Protein AF-A0A182JG29-F1 (afdb_monomer)

Radius of gyration: 23.09 Å; Cα contacts (8 Å, |Δi|>4): 171; chains: 1; bounding box: 63×42×43 Å

Structure (mmCIF, N/CA/C/O backbone):
data_AF-A0A182JG29-F1
#
_entry.id   AF-A0A182JG29-F1
#
loop_
_atom_site.group_PDB
_atom_site.id
_atom_site.type_symbol
_atom_site.label_atom_id
_atom_site.label_alt_id
_atom_site.label_comp_id
_atom_site.label_asym_id
_atom_site.label_entity_id
_atom_site.label_seq_id
_atom_site.pdbx_PDB_ins_code
_atom_site.Cartn_x
_atom_site.Cartn_y
_atom_site.Cartn_z
_atom_site.occupancy
_atom_site.B_iso_or_equiv
_atom_site.auth_seq_id
_atom_site.auth_comp_id
_atom_site.auth_asym_id
_atom_site.auth_atom_id
_atom_site.pdbx_PDB_model_num
ATOM 1 N N . MET A 1 1 ? -1.182 10.122 4.492 1.00 88.31 1 MET A N 1
ATOM 2 C CA . MET A 1 1 ? -0.949 8.678 4.305 1.00 88.31 1 MET A CA 1
ATOM 3 C C . MET A 1 1 ? -1.949 8.181 3.285 1.00 88.31 1 MET A C 1
ATOM 5 O O . MET A 1 1 ? -3.103 8.592 3.357 1.00 88.31 1 MET A O 1
ATOM 9 N N . VAL A 1 2 ? -1.500 7.353 2.351 1.00 93.69 2 VAL A N 1
ATOM 10 C CA . VAL A 1 2 ? -2.334 6.669 1.359 1.00 93.69 2 VAL A CA 1
ATOM 11 C C . VAL A 1 2 ? -2.010 5.185 1.462 1.00 93.69 2 VAL A C 1
ATOM 13 O O . VAL A 1 2 ? -0.839 4.826 1.527 1.00 93.69 2 VAL A O 1
ATOM 16 N N . LEU A 1 3 ? -3.030 4.340 1.524 1.00 94.12 3 LEU A N 1
ATOM 17 C CA . LEU A 1 3 ? -2.893 2.888 1.565 1.00 94.12 3 LEU A CA 1
ATOM 18 C C . LEU A 1 3 ? -3.950 2.274 0.658 1.00 94.12 3 LEU A C 1
ATOM 20 O O . LEU A 1 3 ? -5.061 2.806 0.578 1.00 94.12 3 LEU A O 1
ATOM 24 N N . GLY A 1 4 ? -3.609 1.180 -0.006 1.00 93.56 4 GLY A N 1
ATOM 25 C CA . GLY A 1 4 ? -4.566 0.439 -0.813 1.00 93.56 4 GLY A CA 1
ATOM 26 C C . GLY A 1 4 ? -3.905 -0.484 -1.820 1.00 93.56 4 GLY A C 1
ATOM 27 O O . GLY A 1 4 ? -2.680 -0.582 -1.881 1.00 93.56 4 GLY A O 1
ATOM 28 N N . ASP A 1 5 ? -4.759 -1.109 -2.619 1.00 93.62 5 ASP A N 1
ATOM 29 C CA . ASP A 1 5 ? -4.391 -1.956 -3.743 1.00 93.62 5 ASP A CA 1
ATOM 30 C C . ASP A 1 5 ? -4.215 -1.102 -5.008 1.00 93.62 5 ASP A C 1
ATOM 32 O O . ASP A 1 5 ? -5.156 -0.463 -5.491 1.00 93.62 5 ASP A O 1
ATOM 36 N N . PHE A 1 6 ? -2.992 -1.072 -5.534 1.00 91.44 6 PHE A N 1
ATOM 37 C CA . PHE A 1 6 ? -2.640 -0.304 -6.729 1.00 91.44 6 PHE A CA 1
ATOM 38 C C . PHE A 1 6 ? -2.609 -1.159 -7.997 1.00 91.44 6 PHE A C 1
ATOM 40 O O . PHE A 1 6 ? -2.556 -0.597 -9.091 1.00 91.44 6 PHE A O 1
ATOM 47 N N . ASN A 1 7 ? -2.645 -2.492 -7.883 1.00 90.62 7 ASN A N 1
ATOM 48 C CA . ASN A 1 7 ? -2.604 -3.418 -9.019 1.00 90.62 7 ASN A CA 1
ATOM 49 C C . ASN A 1 7 ? -1.499 -3.117 -10.057 1.00 90.62 7 ASN A C 1
ATOM 51 O O . ASN A 1 7 ? -1.699 -3.251 -11.266 1.00 90.62 7 ASN A O 1
ATOM 55 N N . THR A 1 8 ? -0.301 -2.738 -9.598 1.00 89.44 8 THR A N 1
ATOM 56 C CA . THR A 1 8 ? 0.871 -2.472 -10.454 1.00 89.44 8 THR A CA 1
ATOM 57 C C . THR A 1 8 ? 1.937 -3.572 -10.322 1.00 89.44 8 THR A C 1
ATOM 59 O O . THR A 1 8 ? 3.013 -3.311 -9.790 1.00 89.44 8 THR A O 1
ATOM 62 N N . PRO A 1 9 ? 1.707 -4.803 -10.823 1.00 87.25 9 PRO A N 1
ATOM 63 C CA . PRO A 1 9 ? 2.597 -5.951 -10.592 1.00 87.25 9 PRO A CA 1
ATOM 64 C C . PRO A 1 9 ? 3.991 -5.820 -11.222 1.00 87.25 9 PRO A C 1
ATOM 66 O O . PRO A 1 9 ? 4.899 -6.547 -10.835 1.00 87.25 9 PRO A O 1
ATOM 69 N N . ALA A 1 10 ? 4.154 -4.947 -12.219 1.00 87.50 10 ALA A N 1
ATOM 70 C CA . ALA A 1 10 ? 5.446 -4.684 -12.856 1.00 87.50 10 ALA A CA 1
ATOM 71 C C . ALA A 1 10 ? 6.313 -3.699 -12.055 1.00 87.50 10 ALA A C 1
ATOM 73 O O . ALA A 1 10 ? 7.524 -3.641 -12.262 1.00 87.50 10 ALA A O 1
ATOM 74 N N . LEU A 1 11 ? 5.694 -2.924 -11.158 1.00 90.12 11 LEU A N 1
ATOM 75 C CA . LEU A 1 11 ? 6.385 -1.950 -10.331 1.00 90.12 11 LEU A CA 1
ATOM 76 C C . LEU A 1 11 ? 7.052 -2.675 -9.163 1.00 90.12 11 LEU A C 1
ATOM 78 O O . LEU A 1 11 ? 6.387 -3.322 -8.357 1.00 90.12 11 LEU A O 1
ATOM 82 N N . THR A 1 12 ? 8.371 -2.561 -9.080 1.00 91.38 12 THR A N 1
ATOM 83 C CA . THR A 1 12 ? 9.169 -3.166 -8.016 1.00 91.38 12 THR A CA 1
ATOM 84 C C . THR A 1 12 ? 9.799 -2.076 -7.171 1.00 91.38 12 THR A C 1
ATOM 86 O O . THR A 1 12 ? 10.144 -1.000 -7.663 1.00 91.38 12 THR A O 1
ATOM 89 N N . TRP A 1 13 ? 9.938 -2.355 -5.881 1.00 92.81 13 TRP A N 1
ATOM 90 C CA . TRP A 1 13 ? 10.382 -1.397 -4.880 1.00 92.81 13 TRP A CA 1
ATOM 91 C C . TRP A 1 13 ? 11.647 -1.919 -4.208 1.00 92.81 13 TRP A C 1
ATOM 93 O O . TRP A 1 13 ? 11.733 -3.089 -3.846 1.00 92.81 13 TRP A O 1
ATOM 103 N N . LEU A 1 14 ? 12.649 -1.057 -4.071 1.00 93.38 14 LEU A N 1
ATOM 104 C CA . LEU A 1 14 ? 13.943 -1.378 -3.478 1.00 93.38 14 LEU A CA 1
ATOM 105 C C . LEU A 1 14 ? 14.159 -0.545 -2.217 1.00 93.38 14 LEU A C 1
ATOM 107 O O . LEU A 1 14 ? 13.788 0.630 -2.207 1.00 93.38 14 LEU A O 1
ATOM 111 N N . PRO A 1 15 ? 14.799 -1.093 -1.173 1.00 93.69 15 PRO A N 1
ATOM 112 C CA . PRO A 1 15 ? 15.154 -0.314 0.004 1.00 93.69 15 PRO A CA 1
ATOM 113 C C . PRO A 1 15 ? 15.999 0.911 -0.365 1.00 93.69 15 PRO A C 1
ATOM 115 O O . PRO A 1 15 ? 17.002 0.805 -1.076 1.00 93.69 15 PRO A O 1
ATOM 118 N N . ALA A 1 16 ? 15.612 2.081 0.140 1.00 91.75 16 ALA A N 1
ATOM 119 C CA . ALA A 1 16 ? 16.438 3.279 0.058 1.00 91.75 16 ALA A CA 1
ATOM 120 C C . ALA A 1 16 ? 17.717 3.119 0.910 1.00 91.75 16 ALA A C 1
ATOM 122 O O . ALA A 1 16 ? 17.744 2.288 1.820 1.00 91.75 16 ALA A O 1
ATOM 123 N N . PRO A 1 17 ? 18.756 3.959 0.724 1.00 89.88 17 PRO A N 1
ATOM 124 C CA . PRO A 1 17 ? 19.988 3.890 1.523 1.00 89.88 17 PRO A CA 1
ATOM 125 C C . PRO A 1 17 ? 19.776 4.002 3.041 1.00 89.88 17 PRO A C 1
ATOM 127 O O . PRO A 1 17 ? 20.572 3.491 3.820 1.00 89.88 17 PRO A O 1
ATOM 130 N N . SER A 1 18 ? 18.700 4.666 3.472 1.00 85.56 18 SER A N 1
ATOM 131 C CA . SER A 1 18 ? 18.324 4.778 4.885 1.00 85.56 18 SER A CA 1
ATOM 132 C C . SER A 1 18 ? 17.587 3.549 5.431 1.00 85.56 18 SER A C 1
ATOM 134 O O . SER A 1 18 ? 17.354 3.489 6.636 1.00 85.56 18 SER A O 1
ATOM 136 N N . ALA A 1 19 ? 17.165 2.624 4.562 1.00 85.12 19 ALA A N 1
ATOM 137 C CA . ALA A 1 19 ? 16.307 1.470 4.841 1.00 85.12 19 ALA A CA 1
ATOM 138 C C . ALA A 1 19 ? 14.952 1.791 5.513 1.00 85.12 19 ALA A C 1
ATOM 140 O O . ALA A 1 19 ? 14.263 0.885 5.972 1.00 85.12 19 ALA A O 1
ATOM 141 N N . LYS A 1 20 ? 14.548 3.069 5.569 1.00 89.06 20 LYS A N 1
ATOM 142 C CA . LYS A 1 20 ? 13.278 3.499 6.188 1.00 89.06 20 LYS A CA 1
ATOM 143 C C . LYS A 1 20 ? 12.096 3.529 5.221 1.00 89.06 20 LYS A C 1
ATOM 145 O O . LYS A 1 20 ? 10.956 3.568 5.659 1.00 89.06 20 LYS A O 1
ATOM 150 N N . TYR A 1 21 ? 12.372 3.581 3.926 1.00 93.06 21 TYR A N 1
ATOM 151 C CA . TYR A 1 21 ? 11.380 3.642 2.860 1.00 93.06 21 TYR A CA 1
ATOM 152 C C . TYR A 1 21 ? 11.938 2.940 1.621 1.00 93.06 21 TYR A C 1
ATOM 154 O O . TYR A 1 21 ? 13.129 2.606 1.574 1.00 93.06 21 TYR A O 1
ATOM 162 N N . LEU A 1 22 ? 11.086 2.730 0.625 1.00 94.06 22 LEU A N 1
ATOM 163 C CA . LEU A 1 22 ? 11.442 2.112 -0.637 1.00 94.06 22 LEU A CA 1
ATOM 164 C C . LEU A 1 22 ? 11.339 3.098 -1.801 1.00 94.06 22 LEU A C 1
ATOM 166 O O . LEU A 1 22 ? 10.535 4.031 -1.804 1.00 94.06 22 LEU A O 1
ATOM 170 N N . ILE A 1 23 ? 12.193 2.872 -2.793 1.00 93.12 23 ILE A N 1
ATOM 171 C CA . ILE A 1 23 ? 12.267 3.614 -4.049 1.00 93.12 23 ILE A CA 1
ATOM 172 C C . ILE A 1 23 ? 11.919 2.683 -5.213 1.00 93.12 23 ILE A C 1
ATOM 174 O O . ILE A 1 23 ? 12.226 1.491 -5.145 1.00 93.12 23 ILE A O 1
ATOM 178 N N . PRO A 1 24 ? 11.301 3.186 -6.291 1.00 92.12 24 PRO A N 1
ATOM 179 C CA . PRO A 1 24 ? 11.005 2.356 -7.449 1.00 92.12 24 PRO A CA 1
ATOM 180 C C . PRO A 1 24 ? 12.309 1.841 -8.075 1.00 92.12 24 PRO A C 1
ATOM 182 O O . PRO A 1 24 ? 13.267 2.595 -8.277 1.00 92.12 24 PRO A O 1
ATOM 185 N N . ALA A 1 25 ? 12.363 0.549 -8.395 1.00 89.75 25 ALA A N 1
ATOM 186 C CA . ALA A 1 25 ? 13.516 -0.035 -9.063 1.00 89.75 25 ALA A CA 1
ATOM 187 C C . ALA A 1 25 ? 13.653 0.554 -10.470 1.00 89.75 25 ALA A C 1
ATOM 189 O O . ALA A 1 25 ? 12.661 0.750 -11.184 1.00 89.75 25 ALA A O 1
ATOM 190 N N . ARG A 1 26 ? 14.894 0.795 -10.903 1.00 80.00 26 ARG A N 1
ATOM 191 C CA . ARG A 1 26 ? 15.168 1.317 -12.248 1.00 80.00 26 ARG A CA 1
ATOM 192 C C . ARG A 1 26 ? 14.569 0.387 -13.306 1.00 80.00 26 ARG A C 1
ATOM 194 O O . ARG A 1 26 ? 14.848 -0.805 -13.309 1.00 80.00 26 ARG A O 1
ATOM 201 N N . GLY A 1 27 ? 13.758 0.947 -14.203 1.00 74.56 27 GLY A N 1
ATOM 202 C CA . GLY A 1 27 ? 13.121 0.209 -15.299 1.00 74.56 27 GLY A CA 1
ATOM 203 C C . GLY A 1 27 ? 11.841 -0.553 -14.934 1.00 74.56 27 GLY A C 1
ATOM 204 O O . GLY A 1 27 ? 11.187 -1.071 -15.833 1.00 74.56 27 GLY A O 1
ATOM 205 N N . SER A 1 28 ? 11.428 -0.581 -13.661 1.00 76.19 28 SER A N 1
ATOM 206 C CA . SER A 1 28 ? 10.173 -1.239 -13.246 1.00 76.19 28 SER A CA 1
ATOM 207 C C . SER A 1 28 ? 8.910 -0.473 -13.673 1.00 76.19 28 SER A C 1
ATOM 209 O O . SER A 1 28 ? 7.837 -1.042 -13.849 1.00 76.19 28 SER A O 1
ATOM 211 N N . ALA A 1 29 ? 9.049 0.824 -13.944 1.00 67.31 29 ALA A N 1
ATOM 212 C CA . ALA A 1 29 ? 7.979 1.699 -14.410 1.00 67.31 29 ALA A CA 1
ATOM 213 C C . ALA A 1 29 ? 7.804 1.697 -15.940 1.00 67.31 29 ALA A C 1
ATOM 215 O O . ALA A 1 29 ? 7.442 2.714 -16.521 1.00 67.31 29 ALA A O 1
ATOM 216 N N . SER A 1 30 ? 8.084 0.579 -16.618 1.00 63.12 30 SER A N 1
ATOM 217 C CA . SER A 1 30 ? 8.059 0.525 -18.090 1.00 63.12 30 SER A CA 1
ATOM 218 C C . SER A 1 30 ? 6.662 0.747 -18.701 1.00 63.12 30 SER A C 1
ATOM 220 O O . SER A 1 30 ? 6.558 0.942 -19.911 1.00 63.12 30 SER A O 1
ATOM 222 N N . ALA A 1 31 ? 5.596 0.708 -17.895 1.00 67.69 31 ALA A N 1
ATOM 223 C CA . ALA A 1 31 ? 4.236 1.047 -18.301 1.00 67.69 31 ALA A CA 1
ATOM 224 C C . ALA A 1 31 ? 3.910 2.516 -17.973 1.00 67.69 31 ALA A C 1
ATOM 226 O O . ALA A 1 31 ? 4.226 2.999 -16.885 1.00 67.69 31 ALA A O 1
ATOM 227 N N . SER A 1 32 ? 3.206 3.199 -18.881 1.00 67.69 32 SER A N 1
ATOM 228 C CA . SER A 1 32 ? 2.846 4.623 -18.756 1.00 67.69 32 SER A CA 1
ATOM 229 C C . SER A 1 32 ? 2.017 4.960 -17.510 1.00 67.69 32 SER A C 1
ATOM 231 O O . SER A 1 32 ? 2.090 6.074 -17.000 1.00 67.69 32 SER A O 1
ATOM 233 N N . SER A 1 33 ? 1.235 4.012 -16.990 1.00 76.31 33 SER A N 1
ATOM 234 C CA . SER A 1 33 ? 0.470 4.198 -15.752 1.00 76.31 33 SER A CA 1
ATOM 235 C C . SER A 1 33 ? 1.361 4.205 -14.508 1.00 76.31 33 SER A C 1
ATOM 237 O O . SER A 1 33 ? 1.136 5.002 -13.600 1.00 76.31 33 SER A O 1
ATOM 239 N N . SER A 1 34 ? 2.393 3.356 -14.470 1.00 84.00 34 SER A N 1
ATOM 240 C CA . SER A 1 34 ? 3.330 3.283 -13.345 1.00 84.00 34 SER A CA 1
ATOM 241 C C . SER A 1 34 ? 4.217 4.522 -13.272 1.00 84.00 34 SER A C 1
ATOM 243 O O . SER A 1 34 ? 4.505 4.987 -12.174 1.00 84.00 34 SER A O 1
ATOM 245 N N . SER A 1 35 ? 4.619 5.086 -14.418 1.00 85.69 35 SER A N 1
ATOM 246 C CA . SER A 1 35 ? 5.406 6.325 -14.439 1.00 85.69 35 SER A CA 1
ATOM 247 C C . SER A 1 35 ? 4.604 7.513 -13.909 1.00 85.69 35 SER A C 1
ATOM 249 O O . SER A 1 35 ? 5.077 8.202 -13.016 1.00 85.69 35 SER A O 1
ATOM 251 N N . LEU A 1 36 ? 3.353 7.689 -14.355 1.00 89.44 36 LEU A N 1
ATOM 252 C CA . LEU A 1 36 ? 2.486 8.765 -13.853 1.00 89.44 36 LEU A CA 1
ATOM 253 C C . LEU A 1 36 ? 2.198 8.636 -12.352 1.00 89.44 36 LEU A C 1
ATOM 255 O O . LEU A 1 36 ? 2.117 9.644 -11.650 1.00 89.44 36 LEU A O 1
ATOM 259 N N . LEU A 1 37 ? 2.048 7.404 -11.856 1.00 90.50 37 LEU A N 1
ATOM 260 C CA . LEU A 1 37 ? 1.911 7.152 -10.426 1.00 90.50 37 LEU A CA 1
ATOM 261 C C . LEU A 1 37 ? 3.168 7.603 -9.673 1.00 90.50 37 LEU A C 1
ATOM 263 O O . LEU A 1 37 ? 3.046 8.349 -8.707 1.00 90.50 37 LEU A O 1
ATOM 267 N N . ILE A 1 38 ? 4.358 7.183 -10.113 1.00 91.69 38 ILE A N 1
ATOM 268 C CA . ILE A 1 38 ? 5.631 7.558 -9.475 1.00 91.69 38 ILE A CA 1
ATOM 269 C C . ILE A 1 38 ? 5.822 9.073 -9.493 1.00 91.69 38 ILE A C 1
ATOM 271 O O . ILE A 1 38 ? 6.106 9.645 -8.443 1.00 91.69 38 ILE A O 1
ATOM 275 N N . ASP A 1 39 ? 5.590 9.717 -10.636 1.00 91.44 39 ASP A N 1
ATOM 276 C CA . ASP A 1 39 ? 5.707 11.170 -10.776 1.00 91.44 39 ASP A CA 1
ATOM 277 C C . ASP A 1 39 ? 4.758 11.885 -9.807 1.00 91.44 39 ASP A C 1
ATOM 279 O O . ASP A 1 39 ? 5.140 12.833 -9.121 1.00 91.44 39 ASP A O 1
ATOM 283 N N . GLY A 1 40 ? 3.517 11.399 -9.695 1.00 92.75 40 GLY A N 1
ATOM 284 C CA . GLY A 1 40 ? 2.538 11.924 -8.748 1.00 92.75 40 GLY A CA 1
ATOM 285 C C . GLY A 1 40 ? 2.963 11.736 -7.291 1.00 92.75 40 GLY A C 1
ATOM 286 O O . GLY A 1 40 ? 2.790 12.644 -6.477 1.00 92.75 40 GLY A O 1
ATOM 287 N N . LEU A 1 41 ? 3.532 10.583 -6.942 1.00 92.44 41 LEU A N 1
ATOM 288 C CA . LEU A 1 41 ? 4.023 10.307 -5.592 1.00 92.44 41 LEU A CA 1
ATOM 289 C C . LEU A 1 41 ? 5.212 11.204 -5.237 1.00 92.44 41 LEU A C 1
ATOM 291 O O . LEU A 1 41 ? 5.210 11.818 -4.169 1.00 92.44 41 LEU A O 1
ATOM 295 N N . GLU A 1 42 ? 6.178 11.333 -6.145 1.00 91.94 42 GLU A N 1
ATOM 296 C CA . GLU A 1 42 ? 7.356 12.183 -5.970 1.00 91.94 42 GLU A CA 1
ATOM 297 C C . GLU A 1 42 ? 6.956 13.657 -5.850 1.00 91.94 42 GLU A C 1
ATOM 299 O O . GLU A 1 42 ? 7.367 14.333 -4.905 1.00 91.94 42 GLU A O 1
ATOM 304 N N . PHE A 1 43 ? 6.064 14.128 -6.727 1.00 95.00 43 PHE A N 1
ATOM 305 C CA . PHE A 1 43 ? 5.526 15.488 -6.684 1.00 95.00 43 PHE A CA 1
ATOM 306 C C . PHE A 1 43 ? 4.851 15.814 -5.343 1.00 95.00 43 PHE A C 1
ATOM 308 O O . PHE A 1 43 ? 4.963 16.931 -4.841 1.00 95.00 43 PHE A O 1
ATOM 315 N N . ASN A 1 44 ? 4.176 14.835 -4.734 1.00 94.75 44 ASN A N 1
ATOM 316 C CA . ASN A 1 44 ? 3.518 14.995 -3.435 1.00 94.75 44 ASN A CA 1
ATOM 317 C C . ASN A 1 44 ? 4.428 14.673 -2.234 1.00 94.75 44 ASN A C 1
ATOM 319 O O . ASN A 1 44 ? 3.963 14.703 -1.090 1.00 94.75 44 ASN A O 1
ATOM 323 N N . GLY A 1 45 ? 5.707 14.352 -2.458 1.00 93.94 45 GLY A N 1
ATOM 324 C CA . GLY A 1 45 ? 6.644 13.981 -1.396 1.00 93.94 45 GLY A CA 1
ATOM 325 C C . GLY A 1 45 ? 6.218 12.724 -0.630 1.00 93.94 45 GLY A C 1
ATOM 326 O O . GLY A 1 45 ? 6.420 12.641 0.586 1.00 93.94 45 GLY A O 1
ATOM 327 N N . LEU A 1 46 ? 5.577 11.778 -1.320 1.00 95.19 46 LEU A N 1
ATOM 328 C CA . LEU A 1 46 ? 5.112 10.514 -0.764 1.00 95.19 46 LEU A CA 1
ATOM 329 C C . LEU A 1 46 ? 6.171 9.421 -0.937 1.00 95.19 46 LEU A C 1
ATOM 331 O O . LEU A 1 46 ? 6.687 9.180 -2.023 1.00 95.19 46 LEU A O 1
ATOM 335 N N . LEU A 1 47 ? 6.462 8.739 0.162 1.00 95.00 47 LEU A N 1
ATOM 336 C CA . LEU A 1 47 ? 7.455 7.686 0.298 1.00 95.00 47 LEU A CA 1
ATOM 337 C C . LEU A 1 47 ? 6.741 6.360 0.525 1.00 95.00 47 LEU A C 1
ATOM 339 O O . LEU A 1 47 ? 5.864 6.266 1.386 1.00 95.00 47 LEU A O 1
ATOM 343 N N . GLN A 1 48 ? 7.123 5.340 -0.235 1.00 94.81 48 GLN A N 1
ATOM 344 C CA . GLN A 1 48 ? 6.599 3.991 -0.075 1.00 94.81 48 GLN A CA 1
ATOM 345 C C . GLN A 1 48 ? 7.263 3.337 1.149 1.00 94.81 48 GLN A C 1
ATOM 347 O O . GLN A 1 48 ? 8.479 3.428 1.301 1.00 94.81 48 GLN A O 1
ATOM 352 N N . ILE A 1 49 ? 6.490 2.709 2.038 1.00 95.12 49 ILE A N 1
ATOM 353 C CA . ILE A 1 49 ? 7.017 2.080 3.268 1.00 95.12 49 ILE A CA 1
ATOM 354 C C . ILE A 1 49 ? 6.631 0.610 3.456 1.00 95.12 49 ILE A C 1
ATOM 356 O O . ILE A 1 49 ? 7.066 -0.013 4.425 1.00 95.12 49 ILE A O 1
ATOM 360 N N . SER A 1 50 ? 5.802 0.046 2.576 1.00 94.19 50 SER A N 1
ATOM 361 C CA . SER A 1 50 ? 5.458 -1.374 2.653 1.00 94.19 50 SER A CA 1
ATOM 362 C C . SER A 1 50 ? 6.553 -2.194 1.992 1.00 94.19 50 SER A C 1
ATOM 364 O O . SER A 1 50 ? 6.814 -2.023 0.811 1.00 94.19 50 SER A O 1
ATOM 366 N N . GLY A 1 51 ? 7.199 -3.095 2.727 1.00 92.50 51 GLY A N 1
ATOM 367 C CA . GLY A 1 51 ? 8.137 -4.075 2.162 1.00 92.50 51 GLY A CA 1
ATOM 368 C C . GLY A 1 51 ? 7.508 -5.449 1.922 1.00 92.50 51 GLY A C 1
ATOM 369 O O . GLY A 1 51 ? 8.213 -6.382 1.559 1.00 92.50 51 GLY A O 1
ATOM 370 N N . VAL A 1 52 ? 6.206 -5.598 2.182 1.00 93.94 52 VAL A N 1
ATOM 371 C CA . VAL A 1 52 ? 5.529 -6.897 2.157 1.00 93.94 52 VAL A CA 1
ATOM 372 C C . VAL A 1 52 ? 5.218 -7.280 0.716 1.00 93.94 52 VAL A C 1
ATOM 374 O O . VAL A 1 52 ? 4.635 -6.484 -0.024 1.00 93.94 52 VAL A O 1
ATOM 377 N N . THR A 1 53 ? 5.624 -8.484 0.323 1.00 94.69 53 THR A N 1
ATOM 378 C CA . THR A 1 53 ? 5.302 -9.085 -0.971 1.00 94.69 53 THR A CA 1
ATOM 379 C C . THR A 1 53 ? 4.297 -10.217 -0.792 1.00 94.69 53 THR A C 1
ATOM 381 O O . THR A 1 53 ? 4.172 -10.807 0.281 1.00 94.69 53 THR A O 1
ATOM 384 N N . ASN A 1 54 ? 3.539 -10.490 -1.848 1.00 93.31 54 ASN A N 1
ATOM 385 C CA . ASN A 1 54 ? 2.628 -11.623 -1.904 1.00 93.31 54 ASN A CA 1
ATOM 386 C C . ASN A 1 54 ? 3.368 -12.925 -2.258 1.00 93.31 54 ASN A C 1
ATOM 388 O O . ASN A 1 54 ? 4.584 -12.932 -2.458 1.00 93.31 54 ASN A O 1
ATOM 392 N N . LEU A 1 55 ? 2.634 -14.034 -2.396 1.00 93.69 55 LEU A N 1
ATO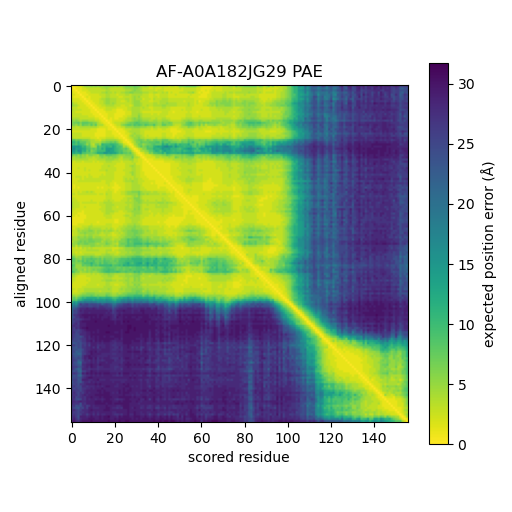M 393 C CA . LEU A 1 55 ? 3.221 -15.350 -2.695 1.00 93.69 55 LEU A CA 1
ATOM 394 C C . LEU A 1 55 ? 3.962 -15.431 -4.040 1.00 93.69 55 LEU A C 1
ATOM 396 O O . LEU A 1 55 ? 4.693 -16.389 -4.282 1.00 93.69 55 LEU A O 1
ATOM 400 N N . TYR A 1 56 ? 3.788 -14.438 -4.912 1.00 93.50 56 TYR A N 1
ATOM 401 C CA . TYR A 1 56 ? 4.448 -14.344 -6.214 1.00 93.50 56 TYR A CA 1
ATOM 402 C C . TYR A 1 56 ? 5.610 -13.345 -6.222 1.00 93.50 56 TYR A C 1
ATOM 404 O O . TYR A 1 56 ? 6.048 -12.948 -7.303 1.00 93.50 56 TYR A O 1
ATOM 412 N N . ASP A 1 57 ? 6.071 -12.918 -5.044 1.00 91.62 57 ASP A N 1
ATOM 413 C CA . ASP A 1 57 ? 7.116 -11.905 -4.859 1.00 91.62 57 ASP A CA 1
ATOM 414 C C . ASP A 1 57 ? 6.771 -10.556 -5.517 1.00 91.62 57 ASP A C 1
ATOM 416 O O . ASP A 1 57 ? 7.617 -9.832 -6.044 1.00 91.62 57 ASP A O 1
ATOM 420 N N . ARG A 1 58 ? 5.474 -10.221 -5.528 1.00 91.69 58 ARG A N 1
ATOM 421 C CA . ARG A 1 58 ? 4.952 -8.957 -6.061 1.00 91.69 58 ARG A CA 1
ATOM 422 C C . ARG A 1 58 ? 4.379 -8.105 -4.952 1.00 91.69 58 ARG A C 1
ATOM 424 O O . ARG A 1 58 ? 3.881 -8.616 -3.953 1.00 91.69 58 ARG A O 1
ATOM 431 N N . GLN A 1 59 ? 4.382 -6.800 -5.183 1.00 93.00 59 GLN A N 1
ATOM 432 C CA . GLN A 1 59 ? 3.813 -5.837 -4.260 1.00 93.00 59 GLN A CA 1
ATOM 433 C C . GLN A 1 59 ? 2.677 -5.060 -4.926 1.00 93.00 59 GLN A C 1
ATOM 435 O O . GLN A 1 59 ? 2.909 -4.206 -5.780 1.00 93.00 59 GLN A O 1
ATOM 440 N N . LEU A 1 60 ? 1.446 -5.404 -4.548 1.00 93.25 60 LEU A N 1
ATOM 441 C CA . LEU A 1 60 ? 0.219 -4.797 -5.076 1.00 93.25 60 LEU A CA 1
ATOM 442 C C . LEU A 1 60 ? -0.378 -3.809 -4.074 1.00 93.25 60 LEU A C 1
ATOM 444 O O . LEU A 1 60 ? -0.787 -2.710 -4.451 1.00 93.25 60 LEU A O 1
ATOM 448 N N . ASP A 1 61 ? -0.330 -4.178 -2.796 1.00 94.06 61 ASP A N 1
ATOM 449 C CA . ASP A 1 61 ? -0.731 -3.332 -1.684 1.00 94.06 61 ASP A CA 1
ATOM 450 C C . ASP A 1 61 ? 0.417 -2.403 -1.282 1.00 94.06 61 ASP A C 1
ATOM 452 O O . ASP A 1 61 ? 1.462 -2.827 -0.772 1.00 94.06 61 ASP A O 1
ATOM 456 N N . LEU A 1 62 ? 0.226 -1.109 -1.529 1.00 94.69 62 LEU A N 1
ATOM 457 C CA . LEU A 1 62 ? 1.233 -0.085 -1.272 1.00 94.69 62 LEU A CA 1
ATOM 458 C C . LEU A 1 62 ? 0.779 0.835 -0.149 1.00 94.69 62 LEU A C 1
ATOM 460 O O . LEU A 1 62 ? -0.393 1.193 -0.024 1.00 94.69 62 LEU A O 1
ATOM 464 N N . VAL A 1 63 ? 1.752 1.251 0.657 1.00 95.75 63 VAL A N 1
ATOM 465 C CA . VAL A 1 63 ? 1.552 2.203 1.746 1.00 95.75 63 VAL A CA 1
ATOM 466 C C . VAL A 1 63 ? 2.495 3.372 1.525 1.00 95.75 63 VAL A C 1
ATOM 468 O O . VAL A 1 63 ? 3.712 3.192 1.487 1.00 95.75 63 VAL A O 1
ATOM 471 N N . PHE A 1 64 ? 1.921 4.564 1.387 1.00 95.19 64 PHE A N 1
ATOM 472 C CA . PHE A 1 64 ? 2.617 5.809 1.096 1.00 95.19 64 PHE A CA 1
ATOM 473 C C . PHE A 1 64 ? 2.428 6.844 2.199 1.00 95.19 64 PHE A C 1
ATOM 475 O O . PHE A 1 64 ? 1.310 7.132 2.649 1.00 95.19 64 PHE A O 1
ATOM 482 N N . VAL A 1 65 ? 3.527 7.463 2.612 1.00 94.69 65 VAL A N 1
ATOM 483 C CA . VAL A 1 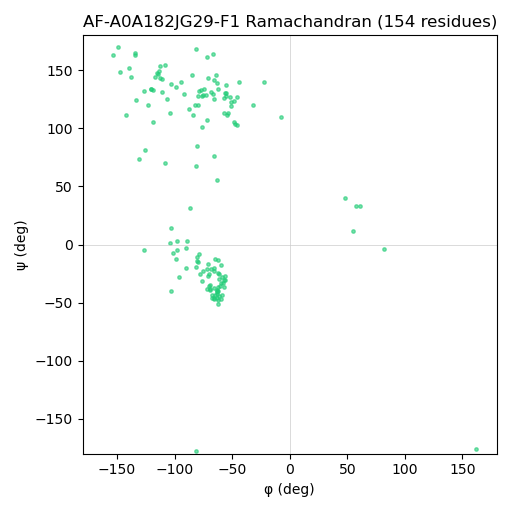65 ? 3.563 8.430 3.714 1.00 94.69 65 VAL A CA 1
ATOM 484 C C . VAL A 1 65 ? 4.476 9.590 3.360 1.00 94.69 65 VAL A C 1
ATOM 486 O O . VAL A 1 65 ? 5.410 9.429 2.591 1.00 94.69 65 VAL A O 1
ATOM 489 N N . ASN A 1 66 ? 4.224 10.774 3.908 1.00 93.44 66 ASN A N 1
ATOM 490 C CA . ASN A 1 66 ? 5.175 11.872 3.756 1.00 93.44 66 ASN A CA 1
ATOM 491 C C . ASN A 1 66 ? 6.320 11.738 4.775 1.00 93.44 66 ASN A C 1
ATOM 493 O O . ASN A 1 66 ? 6.244 10.959 5.728 1.00 93.44 66 ASN A O 1
ATOM 497 N N . SER A 1 67 ? 7.375 12.531 4.594 1.00 89.44 67 SER A N 1
ATOM 498 C CA . SER A 1 67 ? 8.559 12.520 5.465 1.00 89.44 67 SER A CA 1
ATOM 499 C C . SER A 1 67 ? 8.253 12.815 6.938 1.00 89.44 67 SER A C 1
ATOM 501 O O . SER A 1 67 ? 8.900 12.248 7.813 1.00 89.44 67 SER A O 1
ATOM 503 N N . GLY A 1 68 ? 7.257 13.662 7.222 1.00 88.25 68 GLY A N 1
ATOM 504 C CA . GLY A 1 68 ? 6.832 13.970 8.590 1.00 88.25 68 GLY A CA 1
ATOM 505 C C . GLY A 1 68 ? 6.184 12.774 9.290 1.00 88.25 68 GLY A C 1
ATOM 506 O O . GLY A 1 68 ? 6.545 12.451 10.415 1.00 88.25 68 GLY A O 1
ATOM 507 N N . ALA A 1 69 ? 5.271 12.077 8.610 1.00 86.38 69 ALA A N 1
ATOM 508 C CA . ALA A 1 69 ? 4.609 10.897 9.161 1.00 86.38 69 ALA A CA 1
ATOM 509 C C . ALA A 1 69 ? 5.552 9.692 9.278 1.00 86.38 69 ALA A C 1
ATOM 511 O O . ALA A 1 69 ? 5.359 8.862 10.157 1.00 86.38 69 ALA A O 1
ATOM 512 N N . LEU A 1 70 ? 6.587 9.602 8.436 1.00 87.75 70 LEU A N 1
ATOM 513 C CA . LEU A 1 70 ? 7.558 8.505 8.476 1.00 87.75 70 LEU A CA 1
ATOM 514 C C . LEU A 1 70 ? 8.234 8.344 9.851 1.00 87.75 70 LEU A C 1
ATOM 516 O O . LEU A 1 70 ? 8.600 7.234 10.221 1.00 87.75 70 LEU A O 1
ATOM 520 N N . ALA A 1 71 ? 8.407 9.433 10.605 1.00 83.69 71 ALA A N 1
ATOM 521 C CA . ALA A 1 71 ? 9.000 9.389 11.942 1.00 83.69 71 ALA A CA 1
ATOM 522 C C . ALA A 1 71 ? 8.051 8.830 13.021 1.00 83.69 71 ALA A C 1
ATOM 524 O O . ALA A 1 71 ? 8.522 8.331 14.039 1.00 83.69 71 ALA A O 1
ATOM 525 N N . GLU A 1 72 ? 6.740 8.896 12.787 1.00 85.50 72 GLU A N 1
ATOM 526 C CA . GLU A 1 72 ? 5.676 8.567 13.751 1.00 85.50 72 GLU A CA 1
ATOM 527 C C . GLU A 1 72 ? 5.022 7.199 13.476 1.00 85.50 72 GLU A C 1
ATOM 529 O O . GLU A 1 72 ? 4.073 6.790 14.151 1.00 85.50 72 GLU A O 1
ATOM 534 N N . LEU A 1 73 ? 5.495 6.496 12.447 1.00 85.69 73 LEU A N 1
ATOM 535 C CA . LEU A 1 73 ? 4.940 5.230 11.983 1.00 85.69 73 LEU A CA 1
ATOM 536 C C . LEU A 1 73 ? 5.894 4.076 12.264 1.00 85.69 73 LEU A C 1
ATOM 538 O O . LEU A 1 73 ? 7.111 4.200 12.113 1.00 85.69 73 LEU A O 1
ATOM 542 N N . SER A 1 74 ? 5.332 2.922 12.626 1.00 83.06 74 SER A N 1
ATOM 543 C CA . SER A 1 74 ? 6.103 1.682 12.626 1.00 83.06 74 SER A CA 1
ATOM 544 C C . SER A 1 74 ? 6.379 1.207 11.200 1.00 83.06 74 SER A C 1
ATOM 546 O O . SER A 1 74 ? 5.659 1.542 10.258 1.00 83.06 74 SER A O 1
ATOM 548 N N . THR A 1 75 ? 7.371 0.330 11.059 1.00 86.88 75 THR A N 1
ATOM 549 C CA . THR A 1 75 ? 7.545 -0.469 9.843 1.00 86.88 75 THR A CA 1
ATOM 550 C C . THR A 1 75 ? 6.261 -1.245 9.541 1.00 86.88 75 THR A C 1
ATOM 552 O O . THR A 1 75 ? 5.645 -1.802 10.455 1.00 86.88 75 THR A O 1
ATOM 555 N N . VAL A 1 76 ? 5.866 -1.276 8.268 1.00 93.38 76 VAL A N 1
ATOM 556 C CA . VAL A 1 76 ? 4.761 -2.114 7.788 1.00 93.38 76 VAL A CA 1
ATOM 557 C C . VAL A 1 76 ? 5.233 -3.562 7.736 1.00 93.38 76 VAL A C 1
ATOM 559 O O . VAL A 1 76 ? 6.316 -3.846 7.218 1.00 93.38 76 VAL A O 1
ATOM 562 N N . ARG A 1 77 ? 4.425 -4.482 8.253 1.00 93.44 77 ARG A N 1
ATOM 563 C CA . ARG A 1 77 ? 4.723 -5.919 8.272 1.00 93.44 77 ARG A CA 1
ATOM 564 C C . ARG A 1 77 ? 3.509 -6.732 7.844 1.00 93.44 77 ARG A C 1
ATOM 566 O O . ARG A 1 77 ? 2.393 -6.221 7.859 1.00 93.44 77 ARG A O 1
ATOM 573 N N . ALA A 1 78 ? 3.730 -7.991 7.476 1.00 92.56 78 ALA A N 1
ATOM 574 C CA . ALA A 1 78 ? 2.632 -8.939 7.338 1.00 92.56 78 ALA A CA 1
ATOM 575 C C . ALA A 1 78 ? 1.960 -9.130 8.708 1.00 92.56 78 ALA A C 1
ATOM 577 O O . ALA A 1 78 ? 2.647 -9.171 9.737 1.00 92.56 78 ALA A O 1
ATOM 578 N N . ALA A 1 79 ? 0.633 -9.202 8.729 1.00 92.25 79 ALA A N 1
ATOM 579 C CA . ALA A 1 79 ? -0.126 -9.356 9.957 1.00 92.25 79 ALA A CA 1
ATOM 580 C C . ALA A 1 79 ? 0.152 -10.731 10.576 1.00 92.25 79 ALA A C 1
ATOM 582 O O . ALA A 1 79 ? 0.053 -11.760 9.914 1.00 92.25 79 ALA A O 1
ATOM 583 N N . ALA A 1 80 ? 0.482 -10.758 11.869 1.00 88.19 80 ALA A N 1
ATOM 584 C CA . ALA A 1 80 ? 0.746 -12.014 12.574 1.00 88.19 80 ALA A CA 1
ATOM 585 C C . ALA A 1 80 ? -0.522 -12.860 12.786 1.00 88.19 80 ALA A C 1
ATOM 587 O O . ALA A 1 80 ? -0.437 -14.074 12.955 1.00 88.19 80 ALA A O 1
ATOM 588 N N . VAL A 1 81 ? -1.689 -12.211 12.816 1.00 87.75 81 VAL A N 1
ATOM 589 C CA . VAL A 1 81 ? -2.997 -12.846 12.991 1.00 87.75 81 VAL A CA 1
ATOM 590 C C . VAL A 1 81 ? -3.948 -12.262 11.962 1.00 87.75 81 VAL A C 1
ATOM 592 O O . VAL A 1 81 ? -4.141 -11.047 11.902 1.00 87.75 81 VAL A O 1
ATOM 595 N N . THR A 1 82 ? -4.553 -13.133 11.167 1.00 84.44 82 THR A N 1
ATOM 596 C CA . THR A 1 82 ? -5.475 -12.754 10.103 1.00 84.44 82 THR A CA 1
ATOM 597 C C . THR A 1 82 ? -6.909 -12.922 10.600 1.00 84.44 82 THR A C 1
ATOM 599 O O . THR A 1 82 ? -7.246 -13.888 11.281 1.00 84.44 82 THR A O 1
ATOM 602 N N . ILE A 1 83 ? -7.764 -11.935 10.321 1.00 83.19 83 ILE A N 1
ATOM 603 C CA . ILE A 1 83 ? -9.182 -11.959 10.736 1.00 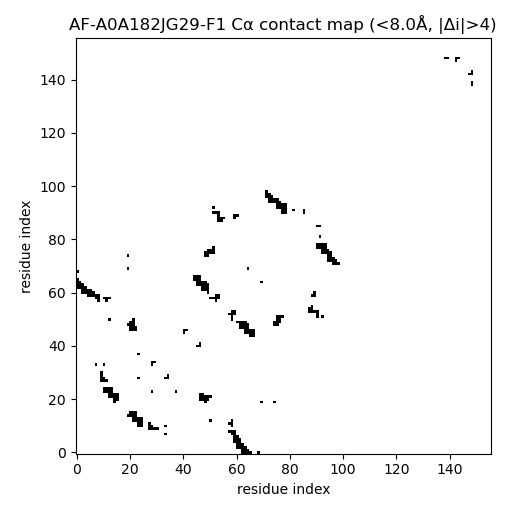83.19 83 ILE A CA 1
ATOM 604 C C . ILE A 1 83 ? -9.995 -12.878 9.810 1.00 83.19 83 ILE A C 1
ATOM 606 O O . ILE A 1 83 ? -11.024 -13.426 10.197 1.00 83.19 83 ILE A O 1
ATOM 610 N N . VAL A 1 84 ? -9.515 -13.048 8.578 1.00 87.88 84 VAL A N 1
ATOM 611 C CA . VAL A 1 84 ? -10.090 -13.893 7.532 1.00 87.88 84 VAL A CA 1
ATOM 612 C C . VAL A 1 84 ? -8.980 -14.714 6.881 1.00 87.88 84 VAL A C 1
ATOM 614 O O . VAL A 1 84 ? -7.800 -14.407 7.052 1.00 87.88 84 VAL A O 1
ATOM 617 N N . ALA A 1 85 ? -9.350 -15.750 6.129 1.00 87.25 85 ALA A N 1
ATOM 618 C CA . ALA A 1 85 ? -8.390 -16.482 5.309 1.00 87.25 85 ALA A CA 1
ATOM 619 C C . ALA A 1 85 ? -7.682 -15.518 4.343 1.00 87.25 85 ALA A C 1
ATOM 621 O O . ALA A 1 85 ? -8.344 -14.721 3.676 1.00 87.25 85 ALA A O 1
ATOM 622 N N . GLU A 1 86 ? -6.350 -15.573 4.299 1.00 84.25 86 GLU A N 1
ATOM 623 C CA . GLU A 1 86 ? -5.566 -14.703 3.423 1.00 84.25 86 GLU A CA 1
ATOM 624 C C . GLU A 1 86 ? -5.731 -15.089 1.959 1.00 84.25 86 GLU A C 1
ATOM 626 O O . GLU A 1 86 ? -5.806 -16.268 1.604 1.00 84.25 86 GLU A O 1
ATOM 631 N N . ASP A 1 87 ? -5.746 -14.065 1.112 1.00 89.69 87 ASP A N 1
ATOM 632 C CA . ASP A 1 87 ? -5.622 -14.233 -0.322 1.00 89.69 87 ASP A CA 1
ATOM 633 C C . ASP A 1 87 ? -4.141 -14.311 -0.725 1.00 89.69 87 ASP A C 1
ATOM 635 O O . ASP A 1 87 ? -3.274 -13.633 -0.173 1.00 89.69 87 ASP A O 1
ATOM 639 N N . ASN A 1 88 ? -3.857 -15.116 -1.746 1.00 91.81 88 ASN A N 1
ATOM 640 C CA . ASN A 1 88 ? -2.511 -15.334 -2.268 1.00 91.81 88 ASN A CA 1
ATOM 641 C C . ASN A 1 88 ? -1.908 -14.074 -2.908 1.00 91.81 88 ASN A 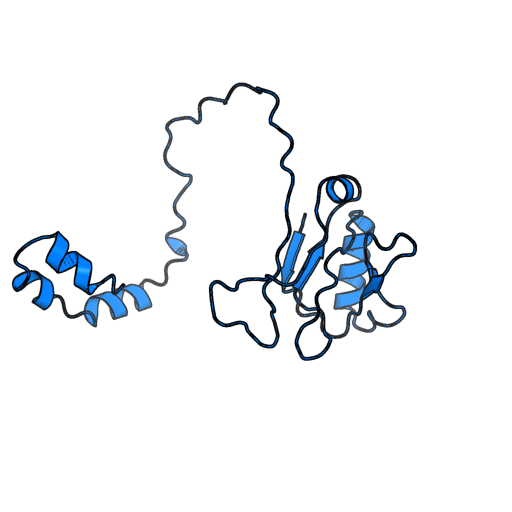C 1
ATOM 643 O O . ASN A 1 88 ? -0.684 -13.993 -3.054 1.00 91.81 88 ASN A O 1
ATOM 647 N N . TYR A 1 89 ? -2.747 -13.126 -3.338 1.00 92.56 89 TYR A N 1
ATOM 648 C CA . TYR A 1 89 ? -2.313 -11.878 -3.965 1.00 92.56 89 TYR A CA 1
ATOM 649 C C . TYR A 1 89 ? -2.226 -10.711 -2.982 1.00 92.56 89 TYR A C 1
ATOM 651 O O . TYR A 1 89 ? -1.376 -9.842 -3.196 1.00 92.56 89 TYR A O 1
ATOM 659 N N . HIS A 1 90 ? -3.038 -10.738 -1.921 1.00 92.25 90 HIS A N 1
ATOM 660 C CA . HIS A 1 90 ? -3.205 -9.657 -0.949 1.00 92.25 90 HIS A CA 1
ATOM 661 C C . HIS A 1 90 ? -2.958 -10.153 0.487 1.00 92.25 90 HIS A C 1
ATOM 663 O O . HIS A 1 90 ? -3.913 -10.457 1.211 1.00 92.25 90 HIS A O 1
ATOM 669 N N . PRO A 1 91 ? -1.683 -10.253 0.916 1.00 93.00 91 PRO A N 1
ATOM 670 C CA . PRO A 1 91 ? -1.360 -10.587 2.298 1.00 93.00 91 PRO A CA 1
ATOM 671 C C . PRO A 1 91 ? -1.868 -9.493 3.244 1.00 93.00 91 PRO A C 1
ATOM 673 O O . PRO A 1 91 ? -1.839 -8.301 2.917 1.00 93.00 91 PRO A O 1
ATOM 676 N N . ALA A 1 92 ? -2.300 -9.875 4.445 1.00 93.56 92 ALA A N 1
ATOM 677 C CA . ALA A 1 92 ? -2.771 -8.902 5.418 1.00 93.56 92 ALA A CA 1
ATOM 678 C C . ALA A 1 92 ? -1.601 -8.033 5.907 1.00 93.56 92 ALA A C 1
ATOM 680 O O . ALA A 1 92 ? -0.547 -8.539 6.292 1.00 93.56 92 ALA A O 1
ATOM 681 N N . LEU A 1 93 ? -1.788 -6.711 5.914 1.00 92.94 93 LEU A N 1
ATOM 682 C CA . LEU A 1 93 ? -0.777 -5.753 6.364 1.00 92.94 93 LEU A CA 1
ATOM 683 C C . LEU A 1 93 ? -1.101 -5.223 7.761 1.00 92.94 93 LEU A C 1
ATOM 685 O O . LEU A 1 93 ? -2.236 -4.852 8.056 1.00 92.94 93 LEU A O 1
ATOM 689 N N . GLU A 1 94 ? -0.075 -5.114 8.598 1.00 93.00 94 GLU A N 1
ATOM 690 C CA . GLU A 1 94 ? -0.133 -4.487 9.914 1.00 93.00 94 GLU A CA 1
ATOM 691 C C . GLU A 1 94 ? 0.850 -3.313 9.981 1.00 93.00 94 GLU A C 1
ATOM 693 O O . GLU A 1 94 ? 2.019 -3.417 9.596 1.00 93.00 94 GLU A O 1
ATOM 698 N N . LEU A 1 95 ? 0.372 -2.183 10.503 1.00 91.75 95 LEU A N 1
ATOM 699 C CA . LEU A 1 95 ? 1.185 -1.016 10.822 1.00 91.75 95 LEU A CA 1
ATOM 700 C C . LEU A 1 95 ? 0.600 -0.294 12.038 1.00 91.75 95 LEU A C 1
ATOM 702 O O . LEU A 1 95 ? -0.615 -0.274 12.241 1.00 91.75 95 LEU A O 1
ATOM 706 N N . ILE A 1 96 ? 1.465 0.324 12.833 1.00 90.44 96 ILE A N 1
ATOM 707 C CA . ILE A 1 96 ? 1.086 1.083 14.020 1.00 90.44 96 ILE A CA 1
ATOM 708 C C . ILE A 1 96 ? 1.248 2.566 13.708 1.00 90.44 96 ILE A C 1
ATOM 710 O O . ILE A 1 96 ? 2.325 3.021 13.318 1.00 90.44 96 ILE A O 1
ATOM 714 N N . VAL A 1 97 ? 0.163 3.315 13.909 1.00 88.38 97 VAL A N 1
ATOM 715 C CA . VAL A 1 97 ? 0.150 4.772 13.790 1.00 88.38 97 VAL A CA 1
ATOM 716 C C . VAL A 1 97 ? 0.137 5.388 15.177 1.00 88.38 97 VAL A C 1
ATOM 718 O O . VAL A 1 97 ? -0.863 5.280 15.890 1.00 88.38 97 VAL A O 1
ATOM 721 N N . ALA A 1 98 ? 1.220 6.070 15.553 1.00 83.56 98 ALA A N 1
ATOM 722 C CA . ALA A 1 98 ? 1.187 6.933 16.722 1.00 83.56 98 ALA A CA 1
ATOM 723 C C . ALA A 1 98 ? 0.350 8.170 16.377 1.00 83.56 98 ALA A C 1
ATOM 725 O O . ALA A 1 98 ? 0.746 9.026 15.586 1.00 83.56 98 ALA A O 1
ATOM 726 N N . LEU A 1 99 ? -0.856 8.254 16.937 1.00 75.94 99 LEU A N 1
ATOM 727 C CA . LEU A 1 99 ? -1.636 9.478 16.840 1.00 75.94 99 LEU A CA 1
ATOM 728 C C . LEU A 1 99 ? -1.039 10.486 17.824 1.00 75.94 99 LEU A C 1
ATOM 730 O O . LEU A 1 99 ? -0.896 10.146 19.003 1.00 75.94 99 LEU A O 1
ATOM 734 N N . PRO A 1 100 ? -0.709 11.718 17.390 1.00 69.44 100 PRO A N 1
ATOM 735 C CA . PRO A 1 100 ? -0.257 12.736 18.318 1.00 69.44 100 PRO A CA 1
ATOM 736 C C . PRO A 1 100 ? -1.318 12.888 19.402 1.00 69.44 100 PRO A C 1
ATOM 738 O O . PRO A 1 100 ? -2.508 13.044 19.101 1.00 69.44 100 PRO A O 1
ATOM 741 N N . SER A 1 101 ? -0.884 12.802 20.662 1.00 63.03 101 SER A N 1
ATOM 742 C CA . SER A 1 101 ? -1.756 13.041 21.805 1.00 63.03 101 SER A CA 1
ATOM 743 C C . SER A 1 101 ? -2.367 14.413 21.586 1.00 63.03 101 SER A C 1
ATOM 745 O O . SER A 1 101 ? -1.645 15.412 21.530 1.00 63.03 101 SER A O 1
ATOM 747 N N . ARG A 1 102 ? -3.679 14.459 21.327 1.00 57.22 102 ARG A N 1
ATOM 748 C CA . ARG A 1 102 ? -4.374 15.724 21.127 1.00 57.22 102 ARG A CA 1
ATOM 749 C C . ARG A 1 102 ? -4.043 16.560 22.358 1.00 57.22 102 ARG A C 1
ATOM 751 O O . ARG A 1 102 ? -4.495 16.242 23.457 1.00 57.22 102 ARG A O 1
ATOM 758 N N . SER A 1 103 ? -3.290 17.650 22.168 1.00 56.06 103 SER A N 1
ATOM 759 C CA . SER A 1 103 ? -3.451 18.808 23.042 1.00 56.06 103 SER A CA 1
ATOM 760 C C . SER A 1 103 ? -4.958 18.994 23.173 1.00 56.06 103 SER A C 1
ATOM 762 O O . SER A 1 103 ? -5.689 18.748 22.207 1.00 56.06 103 SER A O 1
ATOM 764 N N . THR A 1 104 ? -5.431 19.315 24.368 1.00 52.53 104 THR A N 1
ATOM 765 C CA . THR A 1 104 ? -6.835 19.566 24.688 1.00 52.53 104 THR A CA 1
ATOM 766 C C . THR A 1 104 ? -7.359 20.793 23.925 1.00 52.53 104 THR A C 1
ATOM 768 O O . THR A 1 104 ? -7.891 21.736 24.501 1.00 52.53 104 THR A O 1
ATOM 771 N N . ALA A 1 105 ? -7.245 20.801 22.595 1.00 51.09 105 ALA A N 1
ATOM 772 C CA . ALA A 1 105 ? -8.173 21.430 21.697 1.00 51.09 105 ALA A CA 1
ATOM 773 C C . ALA A 1 105 ? -9.531 20.956 22.180 1.00 51.09 105 ALA A C 1
ATOM 775 O O . ALA A 1 105 ? -9.876 19.777 22.054 1.00 51.09 105 ALA A O 1
ATOM 776 N N . ARG A 1 106 ? -10.206 21.881 22.874 1.00 50.03 106 ARG A N 1
ATOM 777 C CA . ARG A 1 106 ? -11.562 21.749 23.386 1.00 50.03 106 ARG A CA 1
ATOM 778 C C . ARG A 1 106 ? -12.296 20.869 22.404 1.00 50.03 106 ARG A C 1
ATOM 780 O O . ARG A 1 106 ? -12.321 21.212 21.223 1.00 50.03 106 ARG A O 1
ATOM 787 N N . ILE A 1 107 ? -12.804 19.733 22.880 1.00 50.50 107 ILE A N 1
ATOM 788 C CA . ILE A 1 107 ? -13.787 18.956 22.142 1.00 50.50 107 ILE A CA 1
ATOM 789 C C . ILE A 1 107 ? -14.785 20.005 21.672 1.00 50.50 107 ILE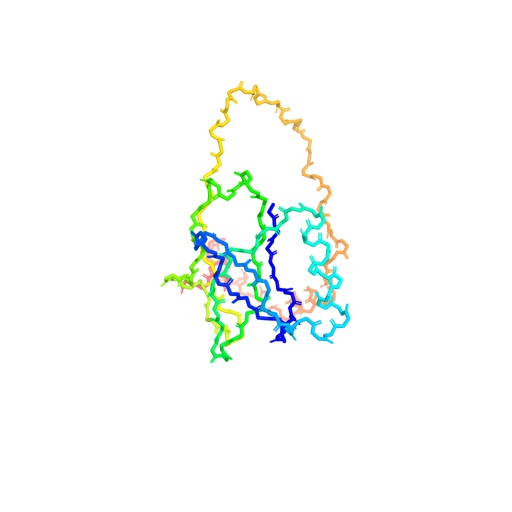 A C 1
ATOM 791 O O . ILE A 1 107 ? -15.522 20.561 22.487 1.00 50.50 107 ILE A O 1
ATOM 795 N N . ALA A 1 108 ? -14.711 20.384 20.393 1.00 53.03 108 ALA A N 1
ATOM 796 C CA . ALA A 1 108 ? -15.773 21.138 19.781 1.00 53.03 108 ALA A CA 1
ATOM 797 C C . ALA A 1 108 ? -16.949 20.213 20.012 1.00 53.03 108 ALA A C 1
ATOM 799 O O . ALA A 1 108 ? -16.900 19.060 19.577 1.00 53.03 108 ALA A O 1
ATOM 800 N N . THR A 1 109 ? -17.891 20.650 20.843 1.00 50.72 109 THR A N 1
ATOM 801 C CA . THR A 1 109 ? -19.121 19.920 21.091 1.00 50.72 109 THR A CA 1
ATOM 802 C C . THR A 1 109 ? -19.638 19.559 19.719 1.00 50.72 109 THR A C 1
ATOM 804 O O . THR A 1 109 ? -20.040 20.449 18.968 1.00 50.72 109 THR A O 1
ATOM 807 N N . VAL A 1 110 ? -19.500 18.283 19.354 1.00 52.66 110 VAL A N 1
ATOM 808 C CA . VAL A 1 110 ? -20.080 17.748 18.134 1.00 52.66 110 VAL A CA 1
ATOM 809 C C . VAL A 1 110 ? -21.531 18.192 18.230 1.00 52.66 110 VAL A C 1
ATOM 811 O O . VAL A 1 110 ? -22.162 17.882 19.248 1.00 52.66 110 VAL A O 1
ATOM 814 N N . PRO A 1 111 ? -22.046 19.004 17.287 1.00 52.72 111 PRO A N 1
ATOM 815 C CA . PRO A 1 111 ? -23.457 19.315 17.301 1.00 52.72 111 PRO A CA 1
ATOM 816 C C . PRO A 1 111 ? -24.154 17.967 17.375 1.00 52.72 111 PRO A C 1
ATOM 818 O O . PRO A 1 111 ? -23.827 17.072 16.595 1.00 52.72 111 PRO A O 1
ATOM 821 N N . VAL A 1 112 ? -25.041 17.790 18.350 1.00 56.09 112 VAL A N 1
ATOM 822 C CA . VAL A 1 112 ? -25.928 16.630 18.429 1.00 56.09 112 VAL A CA 1
ATOM 823 C C . VAL A 1 112 ? -26.863 16.738 17.223 1.00 56.09 112 VAL A C 1
ATOM 825 O O . VAL A 1 112 ? -27.979 17.234 17.290 1.00 56.09 112 VAL A O 1
ATOM 828 N N . GLY A 1 113 ? -26.320 16.400 16.067 1.00 51.34 113 GLY A N 1
ATOM 829 C CA . GLY A 1 113 ? -26.853 16.611 14.744 1.00 51.34 113 GLY A CA 1
ATOM 830 C C . GLY A 1 113 ? -26.458 15.367 13.984 1.00 51.34 113 GLY A C 1
ATOM 831 O O . GLY A 1 113 ? -25.274 15.082 13.837 1.00 51.34 113 GLY A O 1
ATOM 832 N N . ARG A 1 114 ? -27.489 14.590 13.653 1.00 55.91 114 ARG A N 1
ATOM 833 C CA . ARG A 1 114 ? -27.501 13.278 12.997 1.00 55.91 114 ARG A CA 1
ATOM 834 C C . ARG A 1 114 ? -26.235 12.971 12.179 1.00 55.91 114 ARG A C 1
ATOM 836 O O . ARG A 1 114 ? -25.794 13.854 11.444 1.00 55.91 114 ARG A O 1
ATOM 843 N N . PRO A 1 115 ? -25.712 11.726 12.225 1.00 55.94 115 PRO A N 1
ATOM 844 C CA . PRO A 1 115 ? -24.604 11.323 11.363 1.00 55.94 115 PRO A CA 1
ATOM 845 C C . PRO A 1 115 ? -24.879 11.784 9.929 1.00 55.94 115 PRO A C 1
ATOM 847 O O . PRO A 1 115 ? -25.975 11.560 9.406 1.00 55.94 115 PRO A O 1
ATOM 850 N N . GLY A 1 116 ? -23.914 12.509 9.352 1.00 56.50 116 GLY A N 1
ATOM 851 C CA . GLY A 1 116 ? -24.005 13.036 7.995 1.00 56.50 116 GLY A CA 1
ATOM 852 C C . GLY A 1 116 ? -24.448 11.923 7.053 1.00 56.50 116 GLY A C 1
ATOM 853 O O . GLY A 1 116 ? -23.847 10.854 7.065 1.00 56.50 116 GLY A O 1
ATOM 854 N N . GLY A 1 117 ? -25.551 12.183 6.343 1.00 60.31 117 GLY A N 1
ATOM 855 C CA . GLY A 1 117 ? -26.357 11.257 5.543 1.00 60.31 117 GLY A CA 1
ATOM 856 C C . GLY A 1 117 ? -25.791 9.850 5.362 1.00 60.31 117 GLY A C 1
ATOM 857 O O . GLY A 1 117 ? -24.844 9.647 4.606 1.00 60.31 117 GLY A O 1
ATOM 858 N N . LEU A 1 118 ? -26.432 8.866 5.998 1.00 65.56 118 LEU A N 1
ATOM 859 C CA . LEU A 1 118 ? -26.244 7.460 5.651 1.00 65.56 118 LEU A CA 1
ATOM 860 C C . LEU A 1 118 ? -26.439 7.309 4.134 1.00 65.56 118 LEU A C 1
ATOM 862 O O . LEU A 1 118 ? -27.468 7.710 3.586 1.00 65.56 118 LEU A O 1
ATOM 866 N N . ASN A 1 119 ? -25.426 6.786 3.442 1.00 66.31 119 ASN A N 1
ATOM 867 C CA . ASN A 1 119 ? -25.429 6.700 1.985 1.00 66.31 119 ASN A CA 1
ATOM 868 C C . ASN A 1 119 ? -26.230 5.479 1.505 1.00 66.31 119 ASN A C 1
ATOM 870 O O . ASN A 1 119 ? -25.689 4.527 0.943 1.00 66.31 119 ASN A O 1
ATOM 874 N N . PHE A 1 120 ? -27.542 5.532 1.727 1.00 74.88 120 PHE A N 1
ATOM 875 C CA . PHE A 1 120 ? -28.510 4.516 1.316 1.00 74.88 120 PHE A CA 1
ATOM 876 C C . PHE A 1 120 ? -28.548 4.290 -0.203 1.00 74.88 120 PHE A C 1
ATOM 878 O O . PHE A 1 120 ? -29.038 3.257 -0.649 1.00 74.88 120 PHE A O 1
ATOM 885 N N . SER A 1 121 ? -28.012 5.218 -1.007 1.00 76.25 121 SER A N 1
ATOM 886 C CA . SER A 1 121 ? -27.979 5.090 -2.472 1.00 76.25 121 SER A CA 1
ATOM 887 C C . SER A 1 121 ? -27.052 3.978 -2.973 1.00 76.25 121 SER A C 1
ATOM 889 O O . SER A 1 121 ? -27.233 3.490 -4.082 1.00 76.25 121 SER A O 1
ATOM 891 N N . LYS A 1 122 ? -26.080 3.549 -2.155 1.00 78.38 122 LYS A N 1
ATOM 892 C CA . LYS A 1 122 ? -25.163 2.447 -2.487 1.00 78.38 122 LYS A CA 1
ATOM 893 C C . LYS A 1 122 ? -25.667 1.070 -2.044 1.00 78.38 122 LYS A C 1
ATOM 895 O O . LYS A 1 122 ? -24.988 0.077 -2.286 1.00 78.38 122 LYS A O 1
ATOM 900 N N . CYS A 1 123 ? -26.814 0.996 -1.369 1.00 81.81 123 CYS A N 1
ATOM 901 C CA . CYS A 1 123 ? -27.385 -0.281 -0.961 1.00 81.81 123 CYS A CA 1
ATOM 902 C C . CYS A 1 123 ? -27.947 -1.012 -2.189 1.00 81.81 123 CYS A C 1
ATOM 904 O O . CYS A 1 123 ? -28.721 -0.443 -2.959 1.00 81.81 123 CYS A O 1
ATOM 906 N N . ASN A 1 124 ? -27.563 -2.275 -2.378 1.00 87.06 124 ASN A N 1
ATOM 907 C CA . ASN A 1 124 ? -28.147 -3.125 -3.409 1.00 87.06 124 ASN A CA 1
ATOM 908 C C . ASN A 1 124 ? -29.491 -3.675 -2.908 1.00 87.06 124 ASN A C 1
ATOM 910 O O . ASN A 1 124 ? -29.557 -4.777 -2.364 1.00 87.06 124 ASN A O 1
ATOM 914 N N . TYR A 1 125 ? -30.552 -2.886 -3.079 1.00 90.56 125 TYR A N 1
ATOM 915 C CA . TYR A 1 125 ? -31.897 -3.241 -2.618 1.00 90.56 125 TYR A CA 1
ATOM 916 C C . TYR A 1 125 ? -32.418 -4.538 -3.235 1.00 90.56 125 TYR A C 1
ATOM 918 O O . TYR A 1 125 ? -33.078 -5.298 -2.545 1.00 90.56 125 TYR A O 1
ATOM 926 N N . ALA A 1 126 ? -32.055 -4.849 -4.483 1.00 90.81 126 ALA A N 1
ATOM 927 C CA . ALA A 1 126 ? -32.470 -6.097 -5.117 1.00 90.81 126 ALA A CA 1
ATOM 928 C C . ALA A 1 126 ? -31.902 -7.325 -4.385 1.00 90.81 126 ALA A C 1
ATOM 930 O O . ALA A 1 126 ? -32.619 -8.291 -4.138 1.00 90.81 126 ALA A O 1
ATOM 931 N N . MET A 1 127 ? -30.626 -7.269 -3.993 1.00 89.62 127 MET A N 1
ATOM 932 C CA . MET A 1 127 ? -29.999 -8.334 -3.209 1.00 89.62 127 MET A CA 1
ATOM 933 C C . MET A 1 127 ? -30.565 -8.397 -1.786 1.00 89.62 127 MET A C 1
ATOM 935 O O . MET A 1 127 ? -30.770 -9.490 -1.263 1.00 89.62 127 MET A O 1
ATOM 939 N N . LEU A 1 128 ? -30.832 -7.243 -1.167 1.00 89.12 128 LEU A N 1
ATOM 940 C CA . LEU A 1 128 ? -31.449 -7.181 0.157 1.00 89.12 128 LEU A CA 1
ATOM 941 C C . LEU A 1 128 ? -32.851 -7.806 0.144 1.00 89.12 128 LEU A C 1
ATOM 943 O O . LEU A 1 128 ? -33.134 -8.660 0.976 1.00 89.12 128 LEU A O 1
ATOM 947 N N . ASP A 1 129 ? -33.692 -7.448 -0.825 1.00 91.94 129 ASP A N 1
ATOM 948 C CA . ASP A 1 129 ? -35.046 -7.991 -0.980 1.00 91.94 129 ASP A CA 1
ATOM 949 C C . ASP A 1 129 ? -35.019 -9.494 -1.270 1.00 91.94 129 ASP A C 1
ATOM 951 O O . ASP A 1 129 ? -35.814 -10.260 -0.717 1.00 91.94 129 ASP A O 1
ATOM 955 N N . GLN A 1 130 ? -34.072 -9.948 -2.093 1.00 93.31 130 GLN A N 1
ATOM 956 C CA . GLN A 1 130 ? -33.864 -11.373 -2.332 1.00 93.31 130 GLN A CA 1
ATOM 957 C C . GLN A 1 130 ? -33.492 -12.104 -1.037 1.00 93.31 130 GLN A C 1
ATOM 959 O O . GLN A 1 130 ? -34.033 -13.170 -0.755 1.00 93.31 130 GLN A O 1
ATOM 964 N N . LEU A 1 131 ? -32.597 -11.534 -0.230 1.00 89.94 131 LEU A N 1
ATOM 965 C CA . LEU A 1 131 ? -32.171 -12.143 1.026 1.00 89.94 131 LEU A CA 1
ATOM 966 C C . LEU A 1 131 ? -33.316 -12.173 2.046 1.00 89.94 131 LEU A C 1
ATOM 968 O O . LEU A 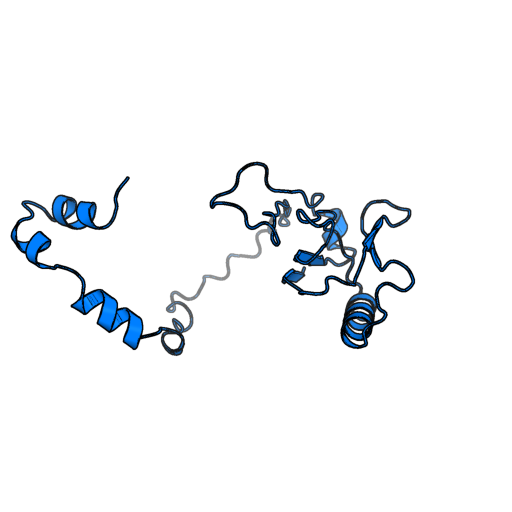1 131 ? -33.561 -13.209 2.660 1.00 89.94 131 LEU A O 1
ATOM 972 N N . LEU A 1 132 ? -34.069 -11.077 2.175 1.00 88.69 132 LEU A N 1
ATOM 973 C CA . LEU A 1 132 ? -35.235 -10.994 3.059 1.00 88.69 132 LEU A CA 1
ATOM 974 C C . LEU A 1 132 ? -36.347 -11.965 2.647 1.00 88.69 132 LEU A C 1
ATOM 976 O O . LEU A 1 132 ? -36.970 -12.569 3.515 1.00 88.69 132 LEU A O 1
ATOM 980 N N . SER A 1 133 ? -36.590 -12.143 1.347 1.00 89.94 133 SER A N 1
ATOM 981 C CA . SER A 1 133 ? -37.614 -13.073 0.846 1.00 89.94 133 SER A CA 1
ATOM 982 C C . SER A 1 133 ? -37.192 -14.541 0.915 1.00 89.94 133 SER A C 1
ATOM 984 O O . SER A 1 133 ? -38.040 -15.405 1.124 1.00 89.94 133 SER A O 1
ATOM 986 N N . ALA A 1 134 ? -35.897 -14.831 0.767 1.00 88.75 134 ALA A N 1
ATOM 987 C CA . ALA A 1 134 ? -35.353 -16.181 0.891 1.00 88.75 134 ALA A CA 1
ATOM 988 C C . ALA A 1 134 ? -35.158 -16.628 2.351 1.00 88.7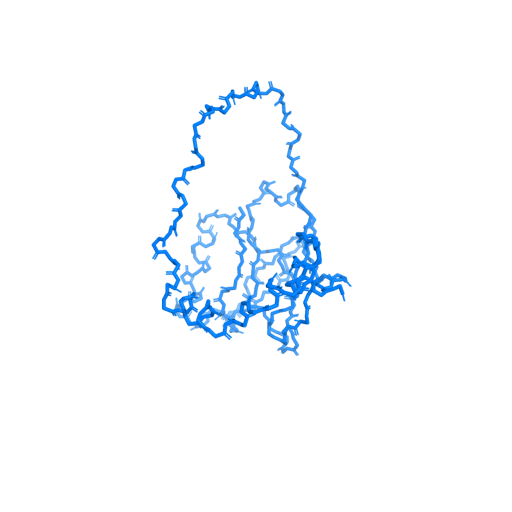5 134 ALA A C 1
ATOM 990 O O . ALA A 1 134 ? -34.955 -17.815 2.602 1.00 88.75 134 ALA A O 1
ATOM 991 N N . THR A 1 135 ? -35.194 -15.696 3.307 1.00 87.00 135 THR A N 1
ATOM 992 C CA . THR A 1 135 ? -35.036 -16.002 4.732 1.00 87.00 135 THR A CA 1
ATOM 993 C C . THR A 1 135 ? -36.314 -16.628 5.283 1.00 87.00 135 THR A C 1
ATOM 995 O O . THR A 1 135 ? -37.405 -16.077 5.137 1.00 87.00 135 THR A O 1
ATOM 998 N N . ASP A 1 136 ? -36.181 -17.770 5.956 1.00 86.19 136 ASP A N 1
ATOM 999 C CA . ASP A 1 136 ? -37.293 -18.404 6.655 1.00 86.19 136 ASP A CA 1
ATOM 1000 C C . ASP A 1 136 ? -37.595 -17.672 7.971 1.00 86.19 136 ASP A C 1
ATOM 1002 O O . ASP A 1 136 ? -36.931 -17.854 8.991 1.00 86.19 136 ASP A O 1
ATOM 1006 N N . TRP A 1 137 ? -38.632 -16.838 7.944 1.00 84.88 137 TRP A N 1
ATOM 1007 C CA . TRP A 1 137 ? -39.095 -16.083 9.109 1.00 84.88 137 TRP A CA 1
ATOM 1008 C C . TRP A 1 137 ? -39.943 -16.909 10.081 1.00 84.88 137 TRP A C 1
ATOM 1010 O O . TRP A 1 137 ? -40.249 -16.429 11.176 1.00 84.88 137 TRP A O 1
ATOM 1020 N N . SER A 1 138 ? -40.328 -18.139 9.723 1.00 84.56 138 SER A N 1
ATOM 1021 C CA . SER A 1 138 ? -41.178 -18.979 10.578 1.00 84.56 138 SER A CA 1
ATOM 1022 C C . SER A 1 138 ? -40.510 -19.321 11.913 1.00 84.56 138 SER A C 1
ATOM 1024 O O . SER A 1 138 ? -41.203 -19.488 12.917 1.00 84.56 138 SER A O 1
ATOM 1026 N N . VAL A 1 139 ? -39.174 -19.296 11.955 1.00 80.88 139 VAL A N 1
ATOM 1027 C CA . VAL A 1 139 ? -38.369 -19.497 13.164 1.00 80.88 139 VAL A CA 1
ATOM 1028 C C . VAL A 1 139 ? -38.699 -18.499 14.281 1.00 80.88 139 VAL A C 1
ATOM 1030 O O . VAL A 1 139 ? -38.662 -18.855 15.461 1.00 80.88 139 VAL A O 1
ATOM 1033 N N . ILE A 1 140 ? -39.115 -17.275 13.930 1.00 81.50 140 ILE A N 1
ATOM 1034 C CA . ILE A 1 140 ? -39.538 -16.260 14.907 1.00 81.50 140 ILE A CA 1
ATOM 1035 C C . ILE A 1 140 ? -40.819 -16.702 15.618 1.00 81.50 140 ILE A C 1
ATOM 1037 O O . ILE A 1 140 ? -40.949 -16.510 16.824 1.00 81.50 140 ILE A O 1
ATOM 1041 N N . ASN A 1 141 ? -41.741 -17.345 14.899 1.00 82.19 141 ASN A N 1
ATOM 1042 C CA . ASN A 1 141 ? -43.009 -17.809 15.468 1.00 82.19 141 ASN A CA 1
ATOM 1043 C C . ASN A 1 141 ? -42.827 -18.995 16.425 1.00 82.19 141 ASN A C 1
ATOM 1045 O O . ASN A 1 141 ? -43.733 -19.307 17.194 1.00 82.19 141 ASN A O 1
ATOM 1049 N N . THR A 1 142 ? -41.672 -19.661 16.369 1.00 81.12 142 THR A N 1
ATOM 1050 C CA . THR A 1 142 ? -41.324 -20.794 17.236 1.00 81.12 142 THR A CA 1
ATOM 1051 C C . THR A 1 142 ? -40.393 -20.419 18.389 1.00 81.12 142 THR A C 1
ATOM 1053 O O . THR A 1 142 ? -40.129 -21.253 19.253 1.00 81.12 142 THR A O 1
ATOM 1056 N N . ALA A 1 143 ? -39.881 -19.187 18.417 1.00 83.12 143 ALA A N 1
ATOM 1057 C CA . ALA A 1 143 ? -38.962 -18.736 19.451 1.00 83.12 143 ALA A CA 1
ATOM 1058 C C . ALA A 1 143 ? -39.711 -18.381 20.746 1.00 83.12 143 ALA A C 1
ATOM 1060 O O . ALA A 1 143 ? -40.685 -17.629 20.738 1.00 83.12 143 ALA A O 1
ATOM 1061 N N . ASN A 1 144 ? -39.222 -18.888 21.880 1.00 83.88 144 ASN A N 1
ATOM 1062 C CA . ASN A 1 144 ? -39.821 -18.636 23.196 1.00 83.88 144 ASN A CA 1
ATOM 1063 C C . ASN A 1 144 ? -39.417 -17.273 23.784 1.00 83.88 144 ASN A C 1
ATOM 1065 O O . ASN A 1 144 ? -40.024 -16.802 24.747 1.00 83.88 144 ASN A O 1
ATOM 1069 N N . SER A 1 145 ? -38.392 -16.631 23.217 1.00 83.56 145 SER A N 1
ATOM 1070 C CA . SER A 1 145 ? -37.929 -15.304 23.609 1.00 83.56 145 SER A CA 1
ATOM 1071 C C . SER A 1 145 ? -37.242 -14.574 22.451 1.00 83.56 145 SER A C 1
ATOM 1073 O O . SER A 1 145 ? -36.813 -15.177 21.467 1.00 83.56 145 SER A O 1
ATOM 1075 N N . VAL A 1 146 ? -37.098 -13.252 22.588 1.00 80.38 146 VAL A N 1
ATOM 1076 C CA . VAL A 1 146 ? -36.388 -12.405 21.611 1.00 80.38 146 VAL A CA 1
ATOM 1077 C C . VAL A 1 146 ? -34.923 -12.828 21.458 1.00 80.38 146 VAL A C 1
ATOM 1079 O O . VAL A 1 146 ? -34.390 -12.801 20.353 1.00 80.38 146 VAL A O 1
ATOM 1082 N N . ASN A 1 147 ? -34.283 -13.259 22.548 1.00 82.81 147 ASN A N 1
ATOM 1083 C CA . ASN A 1 147 ? -32.898 -13.727 22.515 1.00 82.81 147 ASN A CA 1
ATOM 1084 C C . ASN A 1 147 ? -32.772 -15.055 21.757 1.00 82.81 147 ASN A C 1
ATOM 1086 O O . ASN A 1 147 ? -31.831 -15.222 20.984 1.00 82.81 147 ASN A O 1
ATOM 1090 N N . ASP A 1 148 ? -33.744 -15.958 21.915 1.00 79.81 148 ASP A N 1
ATOM 1091 C CA . ASP A 1 148 ? -33.773 -17.223 21.175 1.00 79.81 148 ASP A CA 1
ATOM 1092 C C . ASP A 1 148 ? -33.943 -16.963 19.674 1.00 79.81 148 ASP A C 1
ATOM 1094 O O . ASP A 1 148 ? -33.202 -17.518 18.866 1.00 79.81 148 ASP A O 1
ATOM 1098 N N . ALA A 1 149 ? -34.839 -16.042 19.299 1.00 79.94 149 ALA A N 1
ATOM 1099 C CA . ALA A 1 149 ? -35.019 -15.632 17.907 1.00 79.94 149 ALA A CA 1
ATOM 1100 C C . ALA A 1 149 ? -33.749 -14.992 17.316 1.00 79.94 149 ALA A C 1
ATOM 1102 O O . ALA A 1 149 ? -33.403 -15.254 16.167 1.00 79.94 149 ALA A O 1
ATOM 1103 N N . ALA A 1 150 ? -33.040 -14.170 18.097 1.00 80.69 150 ALA A N 1
ATOM 1104 C CA . ALA A 1 150 ? -31.817 -13.505 17.652 1.00 80.69 150 ALA A CA 1
ATOM 1105 C C . ALA A 1 150 ? -30.647 -14.484 17.459 1.00 80.69 150 ALA A C 1
ATOM 1107 O O . ALA A 1 150 ? -29.860 -14.311 16.528 1.00 80.69 150 ALA A O 1
ATOM 1108 N N . SER A 1 151 ? -30.560 -15.532 18.287 1.00 79.75 151 SER A N 1
ATOM 1109 C CA . SER A 1 151 ? -29.463 -16.510 18.235 1.00 79.75 151 SER A CA 1
ATOM 1110 C C . SER A 1 151 ? -29.372 -17.274 16.907 1.00 79.75 151 SER A C 1
ATOM 1112 O O . SER A 1 151 ? -28.283 -17.665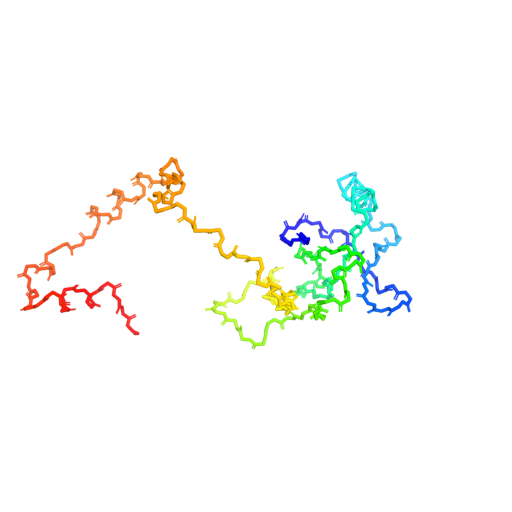 16.496 1.00 79.75 151 SER A O 1
ATOM 1114 N N . VAL A 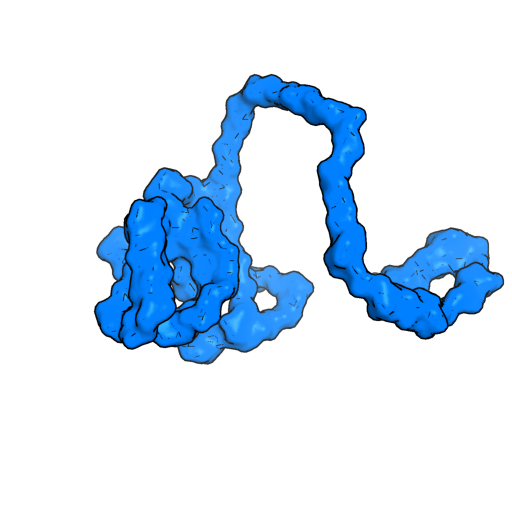1 152 ? -30.487 -17.404 16.183 1.00 76.62 152 VAL A N 1
ATOM 1115 C CA . VAL A 1 152 ? -30.560 -18.032 14.851 1.00 76.62 152 VAL A CA 1
ATOM 1116 C C . VAL A 1 152 ? -29.710 -17.291 13.813 1.00 76.62 152 VAL A C 1
ATOM 1118 O O . VAL A 1 152 ? -29.190 -17.904 12.883 1.00 76.62 152 VAL A O 1
ATOM 1121 N N . PHE A 1 153 ? -29.538 -15.978 13.977 1.00 76.50 153 PHE A N 1
ATOM 1122 C CA . PHE A 1 153 ? -28.804 -15.124 13.039 1.00 76.50 153 PHE A CA 1
ATOM 1123 C C . PHE A 1 153 ? -27.356 -14.858 13.471 1.00 76.50 153 PHE A C 1
ATOM 1125 O O . PHE A 1 153 ? -26.600 -14.228 12.733 1.00 76.50 153 PHE A O 1
ATOM 1132 N N . THR A 1 154 ? -26.961 -15.335 14.653 1.00 71.06 154 THR A N 1
ATOM 1133 C CA . THR A 1 154 ? -25.612 -15.174 15.206 1.00 71.06 154 THR A CA 1
ATOM 1134 C C . THR A 1 154 ? -25.087 -16.523 15.702 1.00 71.06 154 THR A C 1
ATOM 1136 O O . THR A 1 154 ? -25.058 -16.752 16.916 1.00 71.06 154 THR A O 1
ATOM 1139 N N . PRO A 1 155 ? -24.698 -17.440 14.796 1.00 56.44 155 PRO A N 1
ATOM 1140 C CA . PRO A 1 155 ? -24.007 -18.648 15.214 1.00 56.44 155 PRO A CA 1
ATOM 1141 C C . PRO A 1 155 ? -22.641 -18.251 15.789 1.00 56.44 155 PRO A C 1
ATOM 1143 O O . PRO A 1 155 ? -21.888 -17.514 15.151 1.00 56.44 155 PRO A O 1
ATOM 1146 N N . ILE A 1 156 ? -22.382 -18.686 17.024 1.00 50.84 156 ILE A N 1
ATOM 1147 C CA . ILE A 1 156 ? -21.078 -18.593 17.698 1.00 50.84 156 ILE A CA 1
ATOM 1148 C C . ILE A 1 156 ? -20.109 -19.571 17.034 1.00 50.84 156 ILE A C 1
ATOM 1150 O O . ILE A 1 156 ? -20.546 -20.714 16.764 1.00 50.84 156 ILE A O 1
#

Foldseek 3Di:
DDKDFQPLQLWDWDQDPVSLFTDTDPPSQVDPVSVVVNVVCVVVQWTWQAPDFFLVRGDGITDIDHPVQSVQKDRKDFDPDDPDDDDRHDGHIDIDGDDPPDDCPPPPPPPPDDDDDDPCVPDPVVVVVVVVVPDDPVQVVVAPDPVSSVCVVPPD

pLDDT: mean 83.31, std 12.82, range [50.03, 95.75]

Organism: Anopheles atroparvus (NCBI:txid41427)

Sequence (156 aa):
MVLGDFNTPALTWLPAPSAKYLIPARGSASASSSSLLIDGLEFNGLLQISGVTNLYDRQLDLVFVNSGALAELSTVRAAAVTIVAEDNYHPALELIVALPSRSTARIATVPVGRPGGLNFSKCNYAMLDQLLSATDWSVINTANSVNDAASVFTPI

Solvent-accessible surface area (backbone atoms only — not comparable to full-atom values): 9675 Å² total; per-residue (Å²): 118,50,74,48,77,68,78,41,71,64,44,43,73,36,75,37,98,81,66,76,37,39,40,76,38,90,76,27,47,77,47,76,67,49,41,55,49,49,52,53,31,56,76,67,49,42,39,37,43,53,78,54,56,24,83,81,76,32,42,31,61,46,34,31,30,36,75,76,53,55,79,47,41,54,76,43,38,68,43,93,71,71,96,58,87,75,49,68,72,57,61,56,76,36,68,52,74,65,72,78,78,74,68,83,69,69,77,71,76,70,68,98,60,76,78,80,75,78,71,66,86,76,56,62,57,70,60,51,51,51,51,61,68,71,47,80,66,66,59,53,81,72,38,94,42,73,66,58,42,51,45,76,80,54,81,128

Mean predicted aligned error: 15.12 Å

Secondary structure (DSSP, 8-state):
-EEEE---TT--EEE-TTSSSEEEPTTTT-SHHHHHHHHHHHHTTEEE-B----TTS---EEEEEEHHHHTTBPPBEE-SS-SSPPPSSSPPEE--B--------------S---S---GGGS-HHHHHHHHHHS-THHHHH-SSHHHHHHTT---

Nearest PDB structures (foldseek):
  6ibd-assembly1_A  TM=2.957E-01  e=5.112E+00  Homo sapiens
  5rw3-assembly1_A  TM=2.963E-01  e=7.033E+00  Homo sapiens